Protein AF-A0A0L0CI13-F1 (afdb_monomer_lite)

Radius of gyration: 13.81 Å; chains: 1; bounding box: 30×26×42 Å

Secondary structure (DSSP, 8-state):
-PEEEE-SS-EEEE-TTSTTS-SSTTS--SPEE-SS-HHHHHHT-SS-EEEEESSSS-EEEEE-SPPTTSS-------------

Sequence (84 aa):
MLAYFRCTDYLVGTLPGDDCYPENHLDHKETVQLSCTDKEFKAKTKNIHRITYYDMYELAVTCNIKPIDGHLSPVLNILDNSKL

Foldseek 3Di:
DWQWEAAPQWIKTADPFWPPQDPDNVVRPDYHYDDHHPVVVVVVTDFGFIWIDRDPPDIDTDGPDQDPVNPDDPPPPPPPPPDD

Organism: Lucilia cuprina (NCBI:txid7375)

pLDDT: mean 82.89, std 16.73, range [37.09, 96.88]

Structure (mmCIF, N/CA/C/O backbone):
data_AF-A0A0L0CI13-F1
#
_entry.id   AF-A0A0L0CI13-F1
#
loop_
_atom_site.group_PDB
_atom_site.id
_atom_site.type_symbol
_atom_site.label_atom_id
_atom_site.label_alt_id
_atom_site.label_comp_id
_atom_site.label_asym_id
_atom_site.label_entity_id
_atom_site.label_seq_id
_atom_site.pdbx_PDB_ins_code
_atom_site.Cartn_x
_atom_site.Cartn_y
_atom_site.Cartn_z
_atom_site.occupancy
_atom_site.B_iso_or_equiv
_atom_site.auth_seq_id
_atom_site.auth_comp_id
_atom_site.auth_asym_id
_atom_site.auth_atom_i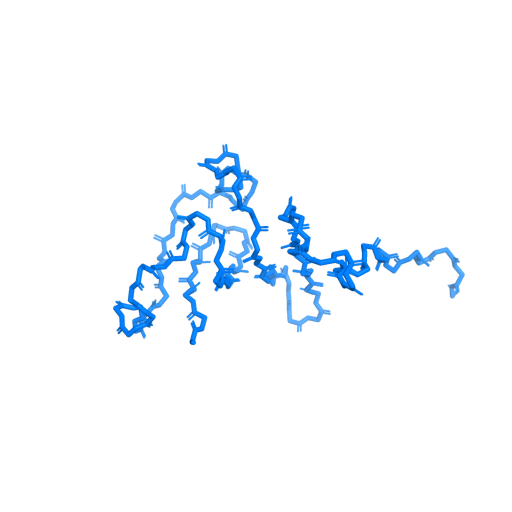d
_atom_site.pdbx_PDB_model_num
ATOM 1 N N . MET A 1 1 ? 12.030 5.697 -5.309 1.00 73.69 1 MET A N 1
ATOM 2 C CA . MET A 1 1 ? 10.830 6.487 -5.658 1.00 73.69 1 MET A CA 1
ATOM 3 C C . MET A 1 1 ? 9.624 5.663 -5.236 1.00 73.69 1 MET A C 1
ATOM 5 O O . MET A 1 1 ? 9.693 4.455 -5.401 1.00 73.69 1 MET A O 1
ATOM 9 N N . LEU A 1 2 ? 8.601 6.259 -4.619 1.00 83.88 2 LEU A N 1
ATOM 10 C CA . LEU A 1 2 ? 7.389 5.523 -4.232 1.00 83.88 2 LEU A CA 1
ATOM 11 C C . LEU A 1 2 ? 6.548 5.212 -5.473 1.00 83.88 2 LEU A C 1
ATOM 13 O O . LEU A 1 2 ? 6.443 6.063 -6.355 1.00 83.88 2 LEU A O 1
ATOM 17 N N . ALA A 1 3 ? 5.929 4.033 -5.512 1.00 92.75 3 ALA A N 1
ATOM 18 C CA . ALA A 1 3 ? 4.895 3.713 -6.492 1.00 92.75 3 ALA A CA 1
ATOM 19 C C . ALA A 1 3 ? 3.515 3.907 -5.852 1.00 92.75 3 ALA A C 1
ATOM 21 O O . ALA A 1 3 ? 3.194 3.269 -4.842 1.00 92.75 3 ALA A O 1
ATOM 22 N N . TYR A 1 4 ? 2.735 4.835 -6.411 1.00 94.94 4 TYR A N 1
ATOM 23 C CA . TYR A 1 4 ? 1.463 5.272 -5.844 1.00 94.94 4 TYR A CA 1
ATOM 24 C C . TYR A 1 4 ? 0.268 4.578 -6.494 1.00 94.94 4 TYR A C 1
ATOM 26 O O . TYR A 1 4 ? 0.118 4.577 -7.714 1.00 94.94 4 TYR A O 1
ATOM 34 N N . PHE A 1 5 ? -0.631 4.087 -5.647 1.00 95.06 5 PHE A N 1
ATOM 35 C CA . PHE A 1 5 ? -1.901 3.483 -6.017 1.00 95.06 5 PHE A CA 1
ATOM 36 C C . PHE A 1 5 ? -3.039 4.229 -5.322 1.00 95.06 5 PHE A C 1
ATOM 38 O O . PHE A 1 5 ? -3.060 4.349 -4.096 1.00 95.06 5 PHE A O 1
ATOM 45 N N . ARG A 1 6 ? -4.000 4.737 -6.094 1.00 96.38 6 ARG A N 1
ATOM 46 C CA . ARG A 1 6 ? -5.215 5.370 -5.579 1.00 96.38 6 ARG A CA 1
ATOM 47 C C . ARG A 1 6 ? -6.320 4.324 -5.493 1.00 96.38 6 ARG A C 1
ATOM 49 O O . ARG A 1 6 ? -6.901 3.961 -6.512 1.00 96.38 6 ARG A O 1
ATOM 56 N N . CYS A 1 7 ? -6.594 3.855 -4.282 1.00 96.00 7 CYS A N 1
ATOM 57 C CA . CYS A 1 7 ? -7.782 3.066 -3.974 1.00 96.00 7 CYS A CA 1
ATOM 58 C C . CYS A 1 7 ? -9.022 3.978 -3.931 1.00 96.00 7 CYS A C 1
ATOM 60 O O . CYS A 1 7 ? -8.918 5.209 -4.003 1.00 96.00 7 CYS A O 1
ATOM 62 N N . THR A 1 8 ? -10.209 3.382 -3.822 1.00 96.88 8 THR A N 1
ATOM 63 C CA . THR A 1 8 ? -11.476 4.129 -3.754 1.00 96.88 8 THR A CA 1
ATOM 64 C C . THR A 1 8 ? -11.607 4.961 -2.482 1.00 96.88 8 THR A C 1
ATOM 66 O O . THR A 1 8 ? -12.275 5.990 -2.493 1.00 96.88 8 THR A O 1
ATOM 69 N N . ASP A 1 9 ? -10.984 4.508 -1.398 1.00 94.44 9 ASP A N 1
ATOM 70 C CA . ASP A 1 9 ? -10.982 5.126 -0.074 1.00 94.44 9 ASP A CA 1
ATOM 71 C C . ASP A 1 9 ? -9.681 5.891 0.203 1.00 94.44 9 ASP A C 1
ATOM 73 O O . ASP A 1 9 ? -9.747 7.031 0.654 1.00 94.44 9 ASP A O 1
ATOM 77 N N . TYR A 1 10 ? -8.514 5.320 -0.122 1.00 94.69 10 TYR A N 1
ATOM 78 C CA . TYR A 1 10 ? -7.217 5.866 0.302 1.00 94.69 10 TYR A CA 1
ATOM 79 C C . TYR A 1 10 ? -6.150 5.919 -0.798 1.00 94.69 10 TYR A C 1
ATOM 81 O O . TYR A 1 10 ? -6.234 5.257 -1.835 1.00 94.69 10 TYR A O 1
ATOM 89 N N . LEU A 1 11 ? -5.105 6.716 -0.560 1.00 96.06 11 LEU A N 1
ATOM 90 C CA . LEU A 1 11 ? -3.890 6.713 -1.375 1.00 96.06 11 LEU A CA 1
ATOM 91 C C . LEU A 1 11 ? -2.827 5.840 -0.702 1.00 96.06 11 LEU A C 1
ATOM 93 O O . LEU A 1 11 ? -2.577 5.956 0.495 1.00 96.06 11 LEU A O 1
ATOM 97 N N . VAL A 1 12 ? -2.173 4.989 -1.485 1.00 95.44 12 VAL A N 1
ATOM 98 C CA . VAL A 1 12 ? -1.176 4.035 -1.002 1.00 95.44 12 VAL A CA 1
ATOM 99 C C . VAL A 1 12 ? 0.137 4.248 -1.745 1.00 95.44 12 VAL A C 1
ATOM 101 O O . VAL A 1 12 ? 0.187 4.127 -2.964 1.00 95.44 12 VAL A O 1
ATOM 104 N N . GLY A 1 13 ? 1.209 4.549 -1.017 1.00 94.75 13 GLY A N 1
ATOM 105 C CA . GLY A 1 13 ? 2.578 4.566 -1.528 1.00 94.75 13 GLY A CA 1
ATOM 106 C C . GLY A 1 13 ? 3.306 3.282 -1.144 1.00 94.75 13 GLY A C 1
ATOM 107 O O . GLY A 1 13 ? 3.585 3.059 0.033 1.00 94.75 13 GLY A O 1
ATOM 108 N N . THR A 1 14 ? 3.620 2.436 -2.119 1.00 94.00 14 THR A N 1
ATOM 109 C CA . THR A 1 14 ? 4.382 1.195 -1.896 1.00 94.00 14 THR A CA 1
ATOM 110 C C . THR A 1 14 ? 5.884 1.482 -1.795 1.00 94.00 14 THR A C 1
ATOM 112 O O . THR A 1 14 ? 6.412 2.366 -2.479 1.00 94.00 14 THR A O 1
ATOM 115 N N . LEU A 1 15 ? 6.571 0.739 -0.926 1.00 91.75 15 LEU A N 1
ATOM 116 C CA . LEU A 1 15 ? 8.015 0.792 -0.682 1.00 91.75 15 LEU A CA 1
ATOM 117 C C . LEU A 1 15 ? 8.683 -0.519 -1.136 1.00 91.75 15 LEU A C 1
ATOM 119 O O . LEU A 1 15 ? 8.004 -1.541 -1.254 1.00 91.75 15 LEU A O 1
ATOM 123 N N . PRO A 1 16 ? 10.015 -0.528 -1.346 1.00 90.56 16 PRO A N 1
ATOM 124 C CA . PRO A 1 16 ? 10.744 -1.745 -1.693 1.00 90.56 16 PRO A CA 1
ATOM 125 C C . PRO A 1 16 ? 10.433 -2.911 -0.748 1.00 90.56 16 PRO A C 1
ATOM 127 O O . PRO A 1 16 ? 10.513 -2.765 0.474 1.00 90.56 16 PRO A O 1
ATOM 130 N N . GLY A 1 17 ? 10.103 -4.066 -1.323 1.00 88.81 17 GLY A N 1
ATOM 131 C CA . GLY A 1 17 ? 9.714 -5.274 -0.590 1.00 88.81 17 GLY A CA 1
ATOM 132 C C . GLY A 1 17 ? 8.202 -5.487 -0.468 1.00 88.81 17 GLY A C 1
ATOM 133 O O . GLY A 1 17 ? 7.796 -6.601 -0.152 1.00 88.81 17 GLY A O 1
ATOM 134 N N . ASP A 1 18 ? 7.369 -4.477 -0.741 1.00 93.19 18 ASP A N 1
ATOM 135 C CA . ASP A 1 18 ? 5.930 -4.692 -0.939 1.00 93.19 18 ASP A CA 1
ATOM 136 C C . ASP A 1 18 ? 5.693 -5.449 -2.253 1.00 93.19 18 ASP A C 1
ATOM 138 O O . ASP A 1 18 ? 6.343 -5.156 -3.257 1.00 93.19 18 ASP A O 1
ATOM 142 N N . ASP A 1 19 ? 4.759 -6.401 -2.266 1.00 94.56 19 ASP A N 1
ATOM 143 C CA . ASP A 1 19 ? 4.465 -7.204 -3.464 1.00 94.56 19 ASP A CA 1
ATOM 144 C C . ASP A 1 19 ? 3.956 -6.353 -4.642 1.00 94.56 19 ASP A C 1
ATOM 146 O O . ASP A 1 19 ? 4.079 -6.755 -5.798 1.00 94.56 19 ASP A O 1
ATOM 15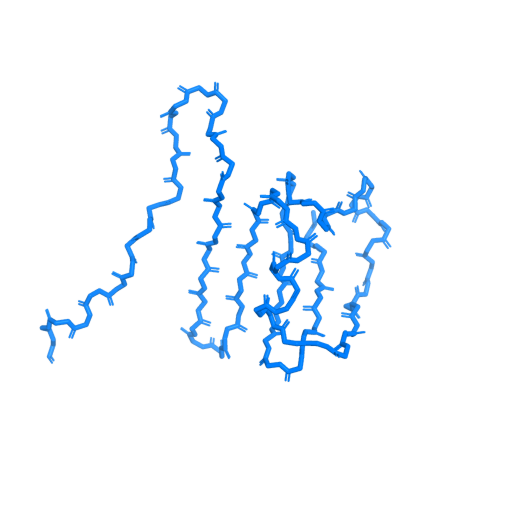0 N N . CYS A 1 20 ? 3.381 -5.180 -4.360 1.00 92.69 20 CYS A N 1
ATOM 151 C CA . CYS A 1 20 ? 2.914 -4.240 -5.378 1.00 92.69 20 CYS A CA 1
ATOM 152 C C . CYS A 1 20 ? 3.976 -3.207 -5.785 1.00 92.69 20 CYS A C 1
ATOM 154 O O . CYS A 1 20 ? 3.694 -2.341 -6.617 1.00 92.69 20 CYS A O 1
ATOM 156 N N . TYR A 1 21 ? 5.178 -3.258 -5.202 1.00 92.12 21 TYR A N 1
ATOM 157 C CA . TYR A 1 21 ? 6.269 -2.375 -5.593 1.00 92.12 21 TYR A CA 1
ATOM 158 C C . TYR A 1 21 ? 6.862 -2.834 -6.937 1.00 92.12 21 TYR A C 1
ATOM 160 O O . TYR A 1 21 ? 7.163 -4.018 -7.098 1.00 92.12 21 TYR A O 1
ATOM 168 N N . PRO A 1 22 ? 7.055 -1.933 -7.916 1.00 89.94 22 PRO A N 1
ATOM 169 C CA . PRO A 1 22 ? 7.578 -2.310 -9.223 1.00 89.94 22 PRO A CA 1
ATOM 170 C C . PRO A 1 22 ? 9.033 -2.781 -9.126 1.00 89.94 22 PRO A C 1
ATOM 172 O O . PRO A 1 22 ? 9.827 -2.222 -8.366 1.00 89.94 22 PRO A O 1
ATOM 175 N N . GLU A 1 23 ? 9.409 -3.756 -9.957 1.00 87.31 23 GLU A N 1
ATOM 176 C CA . GLU A 1 23 ? 10.797 -4.237 -10.042 1.00 87.31 23 GLU A CA 1
ATOM 177 C C . GLU A 1 23 ? 11.767 -3.099 -10.386 1.00 87.31 23 GLU A C 1
ATOM 179 O O . GLU A 1 23 ? 12.842 -2.975 -9.795 1.00 87.31 23 GLU A O 1
ATOM 184 N N . ASN A 1 24 ? 11.354 -2.214 -11.297 1.00 85.88 24 ASN A N 1
ATOM 185 C CA . ASN A 1 24 ? 12.067 -0.989 -11.607 1.00 85.88 24 ASN A CA 1
ATOM 186 C C . ASN A 1 24 ? 11.274 0.233 -11.133 1.00 85.88 24 ASN A C 1
ATOM 188 O O . ASN A 1 24 ? 10.200 0.561 -11.632 1.00 85.88 24 ASN A O 1
ATOM 192 N N . HIS A 1 25 ? 11.852 0.960 -10.180 1.00 75.69 25 HIS A N 1
ATOM 193 C CA . HIS A 1 25 ? 11.245 2.148 -9.585 1.00 75.69 25 HIS A CA 1
ATOM 194 C C . HIS A 1 25 ? 10.950 3.271 -10.592 1.00 75.69 25 HIS A C 1
ATOM 196 O O . HIS A 1 25 ? 10.137 4.135 -10.285 1.00 75.69 25 HIS A O 1
ATOM 202 N N . LEU A 1 26 ? 11.594 3.282 -11.765 1.00 79.62 26 LEU A N 1
ATOM 203 C CA . LEU A 1 26 ? 11.367 4.277 -12.821 1.00 79.62 26 LEU A CA 1
ATOM 204 C C . LEU A 1 26 ? 10.119 4.003 -13.670 1.00 79.62 26 LEU A C 1
ATOM 206 O O . LEU A 1 26 ? 9.674 4.902 -14.389 1.00 79.62 26 LEU A O 1
ATOM 210 N N . ASP A 1 27 ? 9.554 2.800 -13.576 1.00 80.81 27 ASP A N 1
ATOM 211 C CA . ASP A 1 27 ? 8.394 2.390 -14.371 1.00 80.81 27 ASP A CA 1
ATOM 212 C C . ASP A 1 27 ? 7.084 2.965 -13.807 1.00 80.81 27 ASP A C 1
ATOM 214 O O . ASP A 1 27 ? 6.077 3.038 -14.506 1.00 80.81 27 ASP A O 1
ATOM 218 N N . HIS A 1 28 ? 7.102 3.446 -12.561 1.00 81.12 28 HIS A N 1
ATOM 219 C CA . HIS A 1 28 ? 5.974 4.120 -11.920 1.00 81.12 28 HIS A CA 1
ATOM 220 C C . HIS A 1 28 ? 6.159 5.637 -11.925 1.00 81.12 28 HIS A C 1
ATOM 222 O O . HIS A 1 28 ? 6.653 6.234 -10.970 1.00 81.12 28 HIS A O 1
ATOM 228 N N . LYS A 1 29 ? 5.758 6.272 -13.028 1.00 82.00 29 LYS A N 1
ATOM 229 C CA . LYS A 1 29 ? 5.784 7.740 -13.167 1.00 82.00 29 LYS A CA 1
ATOM 230 C C . LYS A 1 29 ? 4.472 8.408 -12.767 1.00 82.00 29 LYS A C 1
ATOM 232 O O . LYS A 1 29 ? 4.454 9.607 -12.508 1.00 82.00 29 LYS A O 1
ATOM 237 N N . GLU A 1 30 ? 3.392 7.637 -12.714 1.00 87.69 30 GLU A N 1
ATOM 238 C CA . GLU A 1 30 ? 2.036 8.121 -12.478 1.00 87.69 30 GLU A CA 1
ATOM 239 C C . GLU A 1 30 ? 1.369 7.331 -11.350 1.00 87.69 30 GLU A C 1
ATOM 241 O O . GLU A 1 30 ? 1.811 6.244 -10.976 1.00 87.69 30 GLU A O 1
ATOM 246 N N . THR A 1 31 ? 0.302 7.901 -10.789 1.00 91.94 31 THR A N 1
ATOM 247 C CA . THR A 1 31 ? -0.522 7.205 -9.795 1.00 91.94 31 THR A CA 1
ATOM 248 C C . THR A 1 31 ? -1.487 6.263 -10.503 1.00 91.94 31 THR A C 1
ATOM 250 O O . THR A 1 31 ? -2.278 6.704 -11.335 1.00 91.94 31 THR A O 1
ATOM 253 N N . VAL A 1 32 ? -1.470 4.981 -10.144 1.00 93.50 32 VAL A N 1
ATOM 254 C CA . VAL A 1 32 ? -2.395 3.982 -10.695 1.00 93.50 32 VAL A CA 1
ATOM 255 C C . VAL A 1 32 ? -3.722 4.043 -9.946 1.00 93.50 32 VAL A C 1
ATOM 257 O O . VAL A 1 32 ? -3.757 3.881 -8.728 1.00 93.50 32 VAL A O 1
ATOM 260 N N . GLN A 1 33 ? -4.830 4.252 -10.657 1.00 95.56 33 GLN A N 1
ATOM 261 C CA . GLN A 1 33 ? -6.162 4.277 -10.051 1.00 95.56 33 GLN A CA 1
ATOM 262 C C . GLN A 1 33 ? -6.796 2.882 -10.040 1.00 95.56 33 GLN A C 1
ATOM 264 O O . GLN A 1 33 ? -6.874 2.212 -11.068 1.00 95.56 33 GLN A O 1
ATOM 269 N N . LEU A 1 34 ? -7.261 2.452 -8.868 1.00 95.56 34 LEU A N 1
ATOM 270 C CA . LEU A 1 34 ? -7.833 1.132 -8.627 1.00 95.56 34 LEU A CA 1
ATOM 271 C C . LEU A 1 34 ? -9.321 1.240 -8.280 1.00 95.56 34 LEU A C 1
ATOM 273 O O . LEU A 1 34 ? -9.746 2.122 -7.537 1.00 95.56 34 LEU A O 1
ATOM 277 N N . SER A 1 35 ? -10.113 0.288 -8.767 1.00 96.44 35 SER A N 1
ATOM 278 C CA . SER A 1 35 ? -11.536 0.144 -8.425 1.00 96.44 35 SER A CA 1
ATOM 279 C C . SER A 1 35 ? -11.743 -0.767 -7.208 1.00 96.44 35 SER A C 1
ATOM 281 O O . SER A 1 35 ? -12.603 -1.643 -7.229 1.00 96.44 35 SER A O 1
ATOM 283 N N . CYS A 1 36 ? -10.913 -0.619 -6.174 1.00 96.06 36 CYS A N 1
ATOM 284 C CA . CYS A 1 36 ? -11.028 -1.368 -4.923 1.00 96.06 36 CYS A CA 1
ATOM 285 C C . CYS A 1 36 ? -10.636 -0.509 -3.718 1.00 96.06 36 CYS A C 1
ATOM 287 O O . CYS A 1 36 ? -9.945 0.500 -3.867 1.00 96.06 36 CYS A O 1
ATOM 289 N N . THR A 1 37 ? -11.048 -0.950 -2.534 1.00 96.19 37 THR A N 1
ATOM 290 C CA . THR A 1 37 ? -10.629 -0.385 -1.245 1.00 96.19 37 THR A CA 1
ATOM 291 C C . THR A 1 37 ? -9.183 -0.760 -0.914 1.00 96.19 37 THR A C 1
ATOM 293 O O . THR A 1 37 ? -8.663 -1.770 -1.402 1.00 96.19 37 THR A O 1
ATOM 296 N N . ASP A 1 38 ? -8.536 -0.006 -0.027 1.00 92.56 38 ASP A N 1
ATOM 297 C CA . ASP A 1 38 ? -7.219 -0.358 0.520 1.00 92.56 38 ASP A CA 1
ATOM 298 C C . ASP A 1 38 ? -7.243 -1.730 1.210 1.00 92.56 38 ASP A C 1
ATOM 300 O O . ASP A 1 38 ? -6.303 -2.512 1.084 1.00 92.56 38 ASP A O 1
ATOM 304 N N . LYS A 1 39 ? -8.347 -2.077 1.880 1.00 92.44 39 LYS A N 1
ATOM 305 C CA . LYS A 1 39 ? -8.509 -3.394 2.511 1.00 92.44 39 LYS A CA 1
ATOM 306 C C . LYS A 1 39 ? -8.458 -4.527 1.485 1.00 92.44 39 LYS A C 1
ATOM 308 O O . LYS A 1 39 ? -7.768 -5.523 1.700 1.00 92.44 39 LYS A O 1
ATOM 313 N N . GLU A 1 40 ? -9.173 -4.386 0.372 1.00 95.44 40 GLU A N 1
ATOM 314 C CA . GLU A 1 40 ? -9.157 -5.364 -0.723 1.00 95.44 40 GLU A CA 1
ATOM 315 C C . GLU A 1 40 ? -7.808 -5.388 -1.443 1.00 95.44 40 GLU A C 1
ATOM 317 O O . GLU A 1 40 ? -7.356 -6.451 -1.866 1.00 95.44 40 GLU A O 1
ATOM 322 N N . PHE A 1 41 ? -7.146 -4.236 -1.561 1.00 94.12 41 PHE A N 1
ATOM 323 C CA . PHE A 1 41 ? -5.803 -4.145 -2.121 1.00 94.12 41 PHE A CA 1
ATOM 324 C C . PHE A 1 41 ? -4.779 -4.870 -1.234 1.00 94.12 41 PHE A C 1
ATOM 326 O O . PHE A 1 41 ? -4.027 -5.711 -1.722 1.00 94.12 41 PHE A O 1
ATOM 333 N N . LYS A 1 42 ? -4.812 -4.635 0.085 1.00 91.50 42 LYS A N 1
ATOM 334 C CA . LYS A 1 42 ? -4.017 -5.349 1.103 1.00 91.50 42 LYS A CA 1
ATOM 335 C C . LYS A 1 42 ? -4.268 -6.854 1.086 1.00 91.50 42 LYS A C 1
ATOM 337 O O . LYS A 1 42 ? -3.319 -7.624 1.192 1.00 91.50 42 LYS A O 1
ATOM 342 N N . ALA A 1 43 ? -5.515 -7.288 0.909 1.00 93.25 43 ALA A N 1
ATOM 343 C CA . ALA A 1 43 ? -5.865 -8.709 0.891 1.00 93.25 43 ALA A CA 1
ATOM 344 C C . ALA A 1 43 ? -5.230 -9.494 -0.276 1.00 93.25 43 ALA A C 1
ATOM 346 O O . ALA A 1 43 ? -5.133 -10.717 -0.201 1.00 93.25 43 ALA A O 1
ATOM 347 N N . LYS A 1 44 ? -4.788 -8.810 -1.341 1.00 92.06 44 LYS A N 1
ATOM 348 C CA . LYS A 1 44 ? -4.128 -9.420 -2.509 1.00 92.06 44 LYS A CA 1
ATOM 349 C C . LYS A 1 44 ? -2.610 -9.559 -2.353 1.00 92.06 44 LYS A C 1
ATOM 351 O O . LYS A 1 44 ? -1.972 -10.150 -3.217 1.00 92.06 44 LYS A O 1
ATOM 356 N N . THR A 1 45 ? -2.041 -9.022 -1.278 1.00 92.25 45 THR A N 1
ATOM 357 C CA . THR A 1 45 ? -0.591 -8.950 -1.048 1.00 92.25 45 THR A CA 1
ATOM 358 C C . THR A 1 45 ? -0.199 -9.718 0.204 1.00 92.25 45 THR A C 1
ATOM 360 O O . THR A 1 45 ? -0.888 -9.645 1.222 1.00 92.25 45 THR A O 1
ATOM 363 N N . LYS A 1 46 ? 0.931 -10.421 0.152 1.00 92.69 46 LYS A N 1
ATOM 364 C CA . LYS A 1 46 ? 1.515 -11.137 1.286 1.00 92.69 46 LYS A CA 1
ATOM 365 C C . LYS A 1 46 ? 2.582 -10.294 1.980 1.00 92.69 46 LYS A C 1
ATOM 367 O O . LYS A 1 46 ? 2.555 -10.195 3.206 1.00 92.69 46 LYS A O 1
ATOM 372 N N . ASN A 1 47 ? 3.494 -9.696 1.217 1.00 91.62 47 ASN A N 1
ATOM 373 C CA . ASN A 1 47 ? 4.523 -8.800 1.733 1.00 91.62 47 ASN A CA 1
ATOM 374 C C . ASN A 1 47 ? 4.042 -7.355 1.607 1.00 91.62 47 ASN A C 1
ATOM 376 O O . ASN A 1 47 ? 3.671 -6.883 0.534 1.00 91.62 47 ASN A O 1
ATOM 380 N N . ILE A 1 48 ? 4.013 -6.672 2.742 1.00 92.62 48 ILE A N 1
ATOM 381 C CA . ILE A 1 48 ? 3.450 -5.345 2.928 1.00 92.62 48 ILE A CA 1
ATOM 382 C C . ILE A 1 48 ? 4.569 -4.453 3.436 1.00 92.62 48 ILE A C 1
ATOM 384 O O . ILE A 1 48 ? 5.106 -4.690 4.518 1.00 92.62 48 ILE A O 1
ATOM 388 N N . 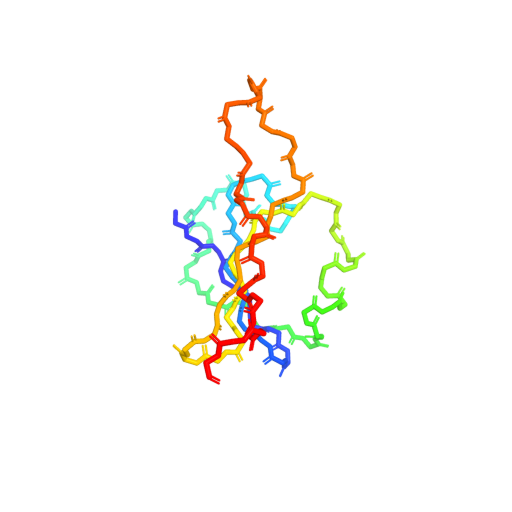HIS A 1 49 ? 4.875 -3.410 2.675 1.00 92.69 49 HIS A N 1
ATOM 389 C CA . HIS A 1 49 ? 5.768 -2.333 3.073 1.00 92.69 49 HIS A CA 1
ATOM 390 C C . HIS A 1 49 ? 5.290 -1.053 2.392 1.00 92.69 49 HIS A C 1
ATOM 392 O O . HIS A 1 49 ? 5.600 -0.779 1.237 1.00 92.69 49 HIS A O 1
ATOM 398 N N . ARG A 1 50 ? 4.444 -0.282 3.072 1.00 93.25 50 ARG A N 1
ATOM 399 C CA . ARG A 1 50 ? 3.748 0.837 2.430 1.00 93.25 50 ARG A CA 1
ATOM 400 C C . ARG A 1 50 ? 3.381 1.951 3.393 1.00 93.25 50 ARG A C 1
ATOM 402 O O . ARG A 1 50 ? 3.241 1.735 4.596 1.00 93.25 50 ARG A O 1
ATOM 409 N N . ILE A 1 51 ? 3.166 3.127 2.823 1.00 93.94 51 ILE A N 1
ATOM 410 C CA . ILE A 1 51 ? 2.599 4.307 3.470 1.00 93.94 51 ILE A CA 1
ATOM 411 C C . ILE A 1 51 ? 1.159 4.445 2.971 1.00 93.94 51 ILE A C 1
ATOM 413 O O . ILE A 1 51 ? 0.926 4.525 1.76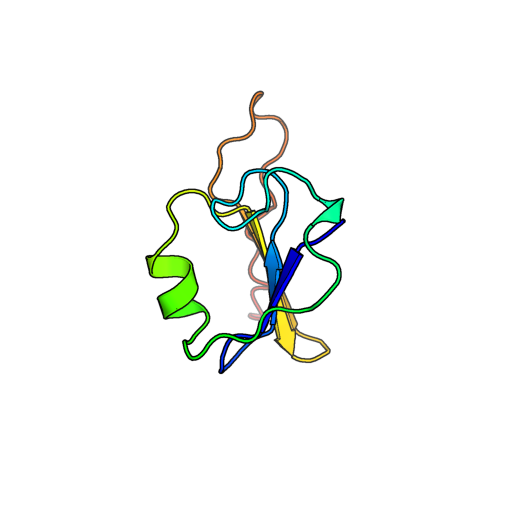8 1.00 93.94 51 ILE A O 1
ATOM 417 N N . THR A 1 52 ? 0.192 4.439 3.881 1.00 94.50 52 THR A N 1
ATOM 418 C CA . THR A 1 52 ? -1.225 4.673 3.573 1.00 94.50 52 THR A CA 1
ATOM 419 C C . THR A 1 52 ? -1.587 6.077 4.029 1.00 94.50 52 THR A C 1
ATOM 421 O O . THR A 1 52 ? -1.329 6.418 5.181 1.00 94.50 52 THR A O 1
ATOM 424 N N . TYR A 1 53 ? -2.163 6.873 3.137 1.00 94.75 53 TYR A N 1
ATOM 425 C CA . TYR A 1 53 ? -2.670 8.211 3.418 1.00 94.75 53 TYR A CA 1
ATOM 426 C C . TYR A 1 53 ? -4.192 8.116 3.512 1.00 94.75 53 TYR A C 1
ATOM 428 O O . TYR A 1 53 ? -4.860 7.908 2.492 1.00 94.75 53 TYR A O 1
ATOM 436 N N . TYR A 1 54 ? -4.715 8.215 4.733 1.00 90.38 54 TYR A N 1
ATOM 437 C CA . TYR A 1 54 ? -6.151 8.147 4.999 1.00 90.38 54 TYR A CA 1
ATOM 438 C C . TYR A 1 54 ? -6.823 9.503 4.771 1.00 90.38 54 TYR A C 1
ATOM 440 O O . TYR A 1 54 ? -7.915 9.566 4.212 1.00 90.38 54 TYR A O 1
ATOM 448 N N . ASP A 1 55 ? -6.125 10.579 5.139 1.00 87.00 55 ASP A N 1
ATOM 449 C CA . ASP A 1 55 ? -6.492 11.974 4.887 1.00 87.00 55 ASP A CA 1
ATOM 450 C C . ASP A 1 55 ? -5.219 12.855 4.897 1.00 87.00 55 ASP A C 1
ATOM 452 O O . ASP A 1 55 ? -4.105 12.352 5.054 1.00 87.00 55 ASP A O 1
ATOM 456 N N . MET A 1 56 ? -5.350 14.177 4.751 1.00 82.69 56 MET A N 1
ATOM 457 C CA . MET A 1 56 ? -4.233 15.134 4.751 1.00 82.69 56 MET A CA 1
ATOM 458 C C . MET A 1 56 ? -3.368 15.086 6.019 1.00 82.69 56 MET A C 1
ATOM 460 O O . MET A 1 56 ? -2.182 15.411 5.957 1.00 82.69 56 MET A O 1
ATOM 464 N N . TYR A 1 57 ? -3.949 14.698 7.155 1.00 88.62 57 TYR A N 1
ATOM 465 C CA . TYR A 1 57 ? -3.281 14.692 8.462 1.00 88.62 57 TYR A CA 1
ATOM 466 C C . TYR A 1 57 ? -3.098 13.292 9.046 1.00 88.62 57 TYR A C 1
ATOM 468 O O . TYR A 1 57 ? -2.463 13.146 10.088 1.00 88.62 57 TYR A O 1
ATOM 476 N N . GLU A 1 58 ? -3.642 12.267 8.390 1.00 89.62 58 GLU A N 1
ATOM 477 C CA . GLU A 1 58 ? -3.645 10.905 8.903 1.00 89.62 58 GLU A CA 1
ATOM 478 C C . GLU A 1 58 ? -2.938 9.971 7.923 1.00 89.62 58 GLU A C 1
ATOM 480 O O . GLU A 1 58 ? -3.390 9.738 6.799 1.00 89.62 58 GLU A O 1
ATOM 485 N N . LEU A 1 59 ? -1.811 9.420 8.375 1.00 92.56 59 LEU A N 1
ATOM 486 C CA . LEU A 1 59 ? -1.042 8.435 7.631 1.00 92.56 59 LEU A CA 1
ATOM 487 C C . LEU A 1 59 ? -0.640 7.273 8.533 1.00 92.56 59 LEU A C 1
ATOM 489 O O . LEU A 1 59 ? -0.371 7.454 9.720 1.00 92.56 59 LEU A O 1
ATOM 493 N N . ALA A 1 60 ? -0.523 6.088 7.943 1.00 90.75 60 ALA A N 1
ATOM 494 C CA . ALA A 1 60 ? 0.076 4.931 8.594 1.00 90.75 60 ALA A CA 1
ATOM 495 C C . ALA A 1 60 ? 1.184 4.334 7.735 1.00 90.75 60 ALA A C 1
ATOM 497 O O . ALA A 1 60 ? 1.018 4.108 6.536 1.00 90.75 60 ALA A O 1
ATOM 498 N N . VAL A 1 61 ? 2.296 3.996 8.382 1.00 90.06 61 VAL A N 1
ATOM 499 C CA . VAL A 1 61 ? 3.337 3.154 7.793 1.00 90.06 61 VAL A CA 1
ATOM 500 C C . VAL A 1 61 ? 3.078 1.723 8.238 1.00 90.06 61 VAL A C 1
ATOM 502 O O . VAL A 1 61 ? 3.012 1.438 9.430 1.00 90.06 61 VAL A O 1
ATOM 505 N N . THR A 1 62 ? 2.897 0.815 7.284 1.00 89.06 62 THR A N 1
ATOM 506 C CA . THR A 1 62 ? 2.700 -0.612 7.556 1.00 89.06 62 THR A CA 1
ATOM 507 C C . THR A 1 62 ? 3.858 -1.400 6.968 1.00 89.06 62 THR A C 1
ATOM 509 O O . THR A 1 62 ? 4.140 -1.289 5.776 1.00 89.06 62 THR A O 1
ATOM 512 N N . CYS A 1 63 ? 4.505 -2.218 7.796 1.00 89.25 63 CYS A N 1
ATOM 513 C CA . CYS A 1 63 ? 5.506 -3.186 7.370 1.00 89.25 63 CYS A CA 1
ATOM 514 C C . CYS A 1 63 ? 5.236 -4.520 8.072 1.00 89.25 63 CYS A C 1
ATOM 516 O O . CYS A 1 63 ? 5.197 -4.561 9.300 1.00 89.25 63 CYS A O 1
ATOM 518 N N . ASN A 1 64 ? 5.026 -5.596 7.311 1.00 88.94 64 ASN A N 1
ATOM 519 C CA . ASN A 1 64 ? 4.894 -6.955 7.856 1.00 88.94 64 ASN A CA 1
ATOM 520 C C . ASN A 1 64 ? 6.088 -7.858 7.491 1.00 88.94 64 ASN A C 1
ATOM 522 O O . ASN A 1 64 ? 6.065 -9.063 7.751 1.00 88.94 64 ASN A O 1
ATOM 526 N N . ILE A 1 65 ? 7.121 -7.273 6.886 1.00 85.31 65 ILE A N 1
ATOM 527 C CA . ILE A 1 65 ? 8.347 -7.956 6.493 1.00 85.31 65 ILE A CA 1
ATOM 528 C C . ILE A 1 65 ? 9.296 -7.921 7.685 1.00 85.31 65 ILE A C 1
ATOM 530 O O . ILE A 1 65 ? 9.495 -6.878 8.310 1.00 85.31 65 ILE A O 1
ATOM 534 N N . LYS A 1 66 ? 9.888 -9.070 8.017 1.00 80.31 66 LYS A N 1
ATOM 535 C CA . LYS A 1 66 ? 10.885 -9.118 9.085 1.00 80.31 66 LYS A CA 1
ATOM 536 C C . LYS A 1 66 ? 12.127 -8.323 8.665 1.00 80.31 66 LYS A C 1
ATOM 538 O O . LYS A 1 66 ? 12.605 -8.533 7.549 1.00 80.31 66 LYS A O 1
ATOM 543 N N . PRO A 1 67 ? 12.682 -7.470 9.541 1.00 73.31 67 PRO A N 1
ATOM 544 C CA . PRO A 1 67 ? 13.987 -6.876 9.290 1.00 73.31 67 PRO A CA 1
ATOM 545 C C . PRO A 1 67 ? 15.032 -7.980 9.118 1.00 73.31 67 PRO A C 1
ATOM 547 O O . PRO A 1 67 ? 15.002 -8.987 9.828 1.00 73.31 67 PRO A O 1
ATOM 550 N N . ILE A 1 68 ? 15.947 -7.779 8.169 1.00 70.31 68 ILE A N 1
ATOM 551 C CA . ILE A 1 68 ? 16.991 -8.748 7.794 1.00 70.31 68 ILE A CA 1
ATOM 552 C C . ILE A 1 68 ? 17.877 -9.121 8.995 1.00 70.31 68 ILE A C 1
ATOM 554 O O . ILE A 1 68 ? 18.353 -10.248 9.093 1.00 70.31 68 ILE A O 1
ATOM 558 N N . ASP A 1 69 ? 18.057 -8.192 9.925 1.00 77.50 69 ASP A N 1
ATOM 559 C CA . ASP A 1 69 ? 19.002 -8.247 11.040 1.00 77.50 69 ASP A CA 1
ATOM 560 C C . ASP A 1 69 ? 18.345 -7.991 12.410 1.00 77.50 69 ASP A C 1
ATOM 562 O O . ASP A 1 69 ? 19.022 -7.910 13.431 1.00 77.50 69 ASP A O 1
ATOM 566 N N . GLY A 1 70 ? 17.014 -7.871 12.465 1.00 64.50 70 GLY A N 1
ATOM 567 C CA . GLY A 1 70 ? 16.306 -7.585 13.716 1.00 64.50 70 GLY A CA 1
ATOM 568 C C . GLY A 1 70 ? 16.441 -6.143 14.216 1.00 64.50 70 GLY A C 1
ATOM 569 O O . GLY A 1 70 ? 15.907 -5.840 15.282 1.00 64.50 70 GLY A O 1
ATOM 570 N N . HIS A 1 71 ? 17.123 -5.249 13.489 1.00 65.62 71 HIS A N 1
ATOM 571 C CA . HIS A 1 71 ? 17.527 -3.963 14.055 1.00 65.62 71 HIS A CA 1
ATOM 572 C C . HIS A 1 71 ? 16.431 -2.889 14.046 1.00 65.62 71 HIS A C 1
ATOM 574 O O . HIS A 1 71 ? 16.450 -2.036 14.931 1.00 65.62 71 HIS A O 1
ATOM 580 N N . LEU A 1 72 ? 15.443 -2.932 13.138 1.00 59.78 72 LEU A N 1
ATOM 581 C CA . LEU A 1 72 ? 14.359 -1.937 13.091 1.00 59.78 72 LE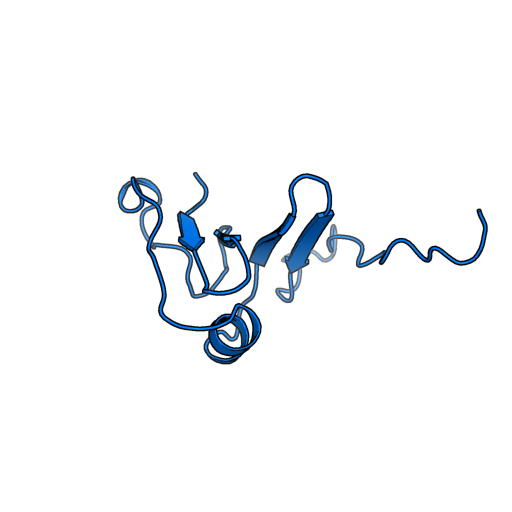U A CA 1
ATOM 582 C C . LEU A 1 72 ? 13.049 -2.525 12.539 1.00 59.78 72 LEU A C 1
ATOM 584 O O . LEU A 1 72 ? 12.953 -2.860 11.362 1.00 59.78 72 LEU A O 1
ATOM 588 N N . SER A 1 73 ? 12.012 -2.604 13.375 1.00 55.97 73 SER A N 1
ATOM 589 C CA . SER A 1 73 ? 10.619 -2.693 12.909 1.00 55.97 73 SER A CA 1
ATOM 590 C C . SER A 1 73 ? 10.002 -1.299 13.036 1.00 55.97 73 SER A C 1
ATOM 592 O O . SER A 1 73 ? 10.186 -0.687 14.092 1.00 55.97 73 SER A O 1
ATOM 594 N N . PRO A 1 74 ? 9.287 -0.765 12.026 1.00 55.00 74 PRO A N 1
ATOM 595 C CA . PRO A 1 74 ? 8.510 0.454 12.209 1.00 55.00 74 PRO A CA 1
ATOM 596 C C . PRO A 1 74 ? 7.587 0.245 13.405 1.00 55.00 74 PRO A C 1
ATOM 598 O O . PRO A 1 74 ? 6.822 -0.720 13.440 1.00 55.00 74 PRO A O 1
ATOM 601 N N . VAL A 1 75 ? 7.729 1.086 14.427 1.00 53.16 75 VAL A N 1
ATOM 602 C CA . VAL A 1 75 ? 6.960 0.947 15.659 1.00 53.16 75 VAL A CA 1
ATOM 603 C C . VAL A 1 75 ? 5.484 1.103 15.295 1.00 53.16 75 VAL A C 1
ATOM 605 O O . VAL A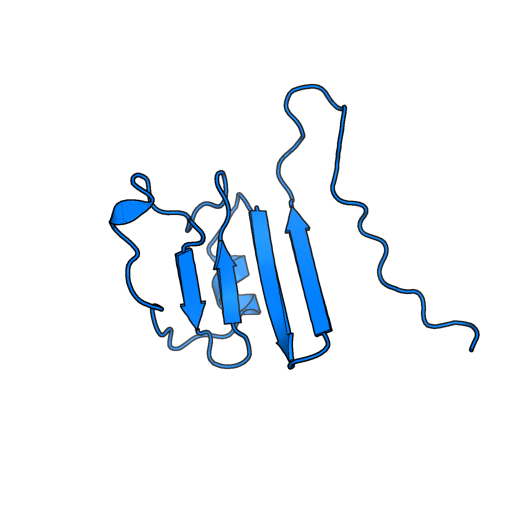 1 75 ? 5.062 2.178 14.876 1.00 53.16 75 VAL A O 1
ATOM 608 N N . LEU A 1 76 ? 4.703 0.031 15.448 1.00 49.19 76 LEU A N 1
ATOM 609 C CA . LEU A 1 76 ? 3.239 0.021 15.356 1.00 49.19 76 LEU A CA 1
ATOM 610 C C . LEU A 1 76 ? 2.629 0.747 16.570 1.00 49.19 76 LEU A C 1
ATOM 612 O O . LEU A 1 76 ? 1.753 0.219 17.244 1.00 49.19 76 LEU A O 1
ATOM 616 N N . ASN A 1 77 ? 3.102 1.950 16.894 1.00 42.97 77 ASN A N 1
ATOM 617 C CA . ASN A 1 77 ? 2.418 2.793 17.860 1.00 42.97 77 ASN A CA 1
ATOM 618 C C . ASN A 1 77 ? 1.329 3.537 17.100 1.00 42.97 77 ASN A C 1
ATOM 620 O O . ASN A 1 77 ? 1.516 4.651 16.615 1.00 42.97 77 ASN A O 1
ATOM 624 N N . ILE A 1 78 ? 0.180 2.869 17.003 1.00 47.88 78 ILE A N 1
ATOM 625 C CA . ILE A 1 78 ? -1.117 3.537 17.010 1.00 47.88 78 ILE A CA 1
ATOM 626 C C . ILE A 1 78 ? -1.003 4.613 18.092 1.00 47.88 78 ILE A C 1
ATOM 628 O O . ILE A 1 78 ? -0.693 4.291 19.240 1.00 47.88 78 ILE A O 1
ATOM 632 N N . LEU A 1 79 ? -1.148 5.881 17.709 1.00 46.44 79 LEU A N 1
ATOM 633 C CA . LEU A 1 79 ? -1.338 6.965 18.661 1.00 46.44 79 LEU A CA 1
ATOM 634 C C . LEU A 1 79 ? -2.566 6.591 19.488 1.00 46.44 79 LEU A C 1
ATOM 636 O O . LEU A 1 79 ? -3.705 6.713 19.040 1.00 46.44 79 LEU A O 1
ATOM 640 N N . ASP A 1 80 ? -2.310 6.027 20.661 1.00 42.97 80 ASP A N 1
ATOM 641 C CA . ASP A 1 80 ? -3.303 5.764 21.677 1.00 42.97 80 ASP A CA 1
ATOM 642 C C . ASP A 1 80 ? -3.799 7.138 22.138 1.00 42.97 80 ASP A C 1
ATOM 644 O O . ASP A 1 80 ? -3.200 7.785 22.992 1.00 42.97 80 ASP A O 1
ATOM 648 N N . ASN A 1 81 ? -4.869 7.628 21.505 1.00 46.38 81 ASN A N 1
ATOM 649 C CA . ASN A 1 81 ? -5.543 8.877 21.870 1.00 46.38 81 ASN A CA 1
ATOM 650 C C . ASN A 1 81 ? -6.271 8.765 23.227 1.00 46.38 81 ASN A C 1
ATOM 652 O O . ASN A 1 81 ? -7.112 9.600 23.560 1.00 46.38 81 ASN A O 1
ATOM 656 N N . SER A 1 82 ? -5.966 7.755 24.048 1.00 42.34 82 SER A N 1
ATOM 657 C CA . SER A 1 82 ? -6.360 7.751 25.449 1.00 42.34 82 SER A CA 1
ATOM 658 C C . SER A 1 82 ? -5.421 8.667 26.247 1.00 42.34 82 SER A C 1
ATOM 660 O O . SER A 1 82 ? -4.392 8.244 26.766 1.00 42.34 82 SER A O 1
ATOM 662 N N . LYS A 1 83 ? -5.839 9.938 26.355 1.00 39.88 83 LYS A N 1
ATOM 663 C CA . LYS A 1 83 ? -5.337 11.051 27.198 1.00 39.88 83 LYS A CA 1
ATOM 664 C C . LYS A 1 83 ? -4.815 12.241 26.388 1.00 39.88 83 LYS A C 1
ATOM 666 O O . LYS A 1 83 ? -3.621 12.528 26.410 1.00 39.88 83 LYS A O 1
ATOM 671 N N . LEU A 1 84 ? -5.739 12.990 25.795 1.00 37.09 84 LEU A N 1
ATOM 672 C CA . LEU A 1 84 ? -5.705 14.455 25.789 1.00 37.09 84 LEU A CA 1
ATOM 673 C C . LEU A 1 84 ? -7.108 14.975 26.108 1.00 37.09 84 LEU A C 1
ATOM 675 O O . LEU A 1 84 ? -8.076 14.381 25.583 1.00 37.09 84 LEU A O 1
#